Protein AF-A0A7X2TZV2-F1 (afdb_monomer_lite)

Sequence (138 aa):
MSALGPPPLPVPPISVVIRCVGAGVAGAVAYLATLFRFLTYSQRNRLSAESYVAFAVAVLVIGFLAALGAGKVRYRIAGCVPLGVFVVHAGVIAVDLQKDPTDHNLFPFEFVILGICASPAYIGAAAAGLADRLRRRT

Radius of gyration: 18.8 Å; chains: 1; bounding box: 69×23×48 Å

Structure (mmCIF, N/CA/C/O backbone):
data_AF-A0A7X2TZV2-F1
#
_entry.id   AF-A0A7X2TZV2-F1
#
loop_
_atom_site.group_PDB
_atom_site.id
_atom_site.type_symbol
_atom_site.label_atom_id
_atom_site.label_alt_id
_atom_site.label_comp_id
_atom_site.label_asym_id
_atom_site.label_entity_id
_atom_site.label_seq_id
_atom_site.pdbx_PDB_ins_code
_atom_site.Cartn_x
_atom_site.Cartn_y
_atom_site.Cartn_z
_atom_site.occupancy
_atom_site.B_iso_or_equiv
_atom_site.auth_seq_id
_atom_site.auth_comp_id
_atom_site.auth_asym_id
_atom_site.auth_atom_id
_atom_site.pdbx_PDB_model_num
ATOM 1 N N . MET A 1 1 ? -50.185 -9.171 -5.601 1.00 55.97 1 MET A N 1
ATOM 2 C CA . MET A 1 1 ? -48.813 -9.524 -6.028 1.00 55.97 1 MET A CA 1
ATOM 3 C C . MET A 1 1 ? -47.946 -8.282 -5.886 1.00 55.97 1 MET A C 1
ATOM 5 O O . MET A 1 1 ? -47.893 -7.469 -6.796 1.00 55.97 1 MET A O 1
ATOM 9 N N . SER A 1 2 ? -47.385 -8.057 -4.697 1.00 62.81 2 SER A N 1
ATOM 10 C CA . SER A 1 2 ? -46.568 -6.876 -4.400 1.00 62.81 2 SER A CA 1
ATOM 11 C C . SER A 1 2 ? -45.097 -7.182 -4.660 1.00 62.81 2 SER A C 1
ATOM 13 O O . SER A 1 2 ? -44.514 -8.045 -4.003 1.00 62.81 2 SER A O 1
ATOM 15 N N . ALA A 1 3 ? -44.517 -6.455 -5.611 1.00 67.81 3 ALA A N 1
ATOM 16 C CA . ALA A 1 3 ? -43.089 -6.406 -5.871 1.00 67.81 3 ALA A CA 1
ATOM 17 C C . ALA A 1 3 ? -42.376 -5.715 -4.696 1.00 67.81 3 ALA A C 1
ATOM 19 O O . ALA A 1 3 ? -42.258 -4.493 -4.655 1.00 67.81 3 ALA A O 1
ATOM 20 N N . LEU A 1 4 ? -41.935 -6.493 -3.709 1.00 74.19 4 LEU A N 1
ATOM 21 C CA . LEU A 1 4 ? -40.967 -6.026 -2.721 1.00 74.19 4 LEU A CA 1
ATOM 22 C C . LEU A 1 4 ? -39.585 -6.136 -3.364 1.00 74.19 4 LEU A C 1
ATOM 24 O O . LEU A 1 4 ? -39.032 -7.227 -3.487 1.00 74.19 4 LEU A O 1
ATOM 28 N N . GLY A 1 5 ? -39.070 -5.004 -3.846 1.00 82.12 5 GLY A N 1
ATOM 29 C CA . GLY A 1 5 ? -37.690 -4.905 -4.314 1.00 82.12 5 GLY A CA 1
ATOM 30 C C . GLY A 1 5 ? -36.697 -5.278 -3.205 1.00 82.12 5 GLY A C 1
ATOM 31 O O . GLY A 1 5 ? -37.048 -5.229 -2.021 1.00 82.12 5 GLY A O 1
ATOM 32 N N . PRO A 1 6 ? -35.462 -5.668 -3.568 1.00 82.94 6 PRO A N 1
ATOM 33 C CA . PRO A 1 6 ? -34.446 -6.010 -2.585 1.00 82.94 6 PRO A CA 1
ATOM 34 C C . PRO A 1 6 ? -34.221 -4.835 -1.620 1.00 82.94 6 PRO A C 1
ATOM 36 O O . PRO A 1 6 ? -34.273 -3.675 -2.043 1.00 82.94 6 PRO A O 1
ATOM 39 N N . PRO A 1 7 ? -33.979 -5.113 -0.327 1.00 82.56 7 PRO A N 1
ATOM 40 C CA . PRO A 1 7 ? -33.736 -4.065 0.648 1.00 82.56 7 PRO A CA 1
ATOM 41 C C . PRO A 1 7 ? -32.509 -3.234 0.239 1.00 82.56 7 PRO A C 1
ATOM 43 O O . PRO A 1 7 ? -31.546 -3.785 -0.305 1.00 82.56 7 PRO A O 1
ATOM 46 N N . PRO A 1 8 ? -32.519 -1.915 0.496 1.00 81.12 8 PRO A N 1
ATOM 47 C CA . PRO A 1 8 ? -31.387 -1.057 0.185 1.00 81.12 8 PRO A CA 1
ATOM 48 C C . PRO A 1 8 ? -30.136 -1.530 0.930 1.00 81.12 8 PRO A C 1
ATOM 50 O O . PRO A 1 8 ? -30.199 -1.936 2.094 1.00 81.12 8 PRO A O 1
ATOM 53 N N . LEU A 1 9 ? -28.987 -1.471 0.253 1.00 75.94 9 LEU A N 1
ATOM 54 C CA . LEU A 1 9 ? -27.711 -1.833 0.860 1.00 75.94 9 LEU A CA 1
ATOM 55 C C . LEU A 1 9 ? -27.395 -0.891 2.035 1.00 75.94 9 LEU A C 1
ATOM 57 O O . LEU A 1 9 ? -27.607 0.321 1.926 1.00 75.94 9 LEU A O 1
ATOM 61 N N . PRO A 1 10 ? -26.866 -1.415 3.153 1.00 75.94 10 PRO A N 1
ATOM 62 C CA . PRO A 1 10 ? -26.504 -0.592 4.295 1.00 75.94 10 PRO A CA 1
ATOM 63 C C . PRO A 1 10 ? -25.384 0.383 3.917 1.00 75.94 10 PRO A C 1
ATOM 65 O O . PRO A 1 10 ? -24.293 -0.024 3.513 1.00 75.94 10 PRO A O 1
ATOM 68 N N . VAL A 1 11 ? -25.648 1.681 4.078 1.00 74.25 11 VAL A N 1
ATOM 69 C CA . VAL A 1 11 ? -24.647 2.733 3.869 1.00 74.25 11 VAL A CA 1
ATOM 70 C C . VAL A 1 11 ? -23.643 2.686 5.030 1.00 74.25 11 VAL A C 1
ATOM 72 O O . VAL A 1 11 ? -24.059 2.704 6.194 1.00 74.25 11 VAL A O 1
ATOM 75 N N . PRO A 1 12 ? -22.326 2.606 4.769 1.00 66.81 12 PRO A N 1
ATOM 76 C CA . PRO A 1 12 ? -21.337 2.576 5.836 1.00 66.81 12 PRO A CA 1
ATOM 77 C C . PRO A 1 12 ? -21.346 3.900 6.624 1.00 66.81 12 PRO A C 1
ATOM 79 O O . PRO A 1 12 ? -21.512 4.970 6.036 1.00 66.81 12 PRO A O 1
ATOM 82 N N . PRO A 1 13 ? -21.125 3.870 7.951 1.00 74.56 13 PRO A N 1
ATOM 83 C CA . PRO A 1 13 ? -21.060 5.091 8.743 1.00 74.56 13 PRO A CA 1
ATOM 84 C C . PRO A 1 13 ? -19.920 6.005 8.263 1.00 74.56 13 PRO A C 1
ATOM 86 O O . PRO A 1 13 ? -18.826 5.524 7.964 1.00 74.56 13 PRO A O 1
ATOM 89 N N . ILE A 1 14 ? -20.129 7.328 8.271 1.00 70.44 14 ILE A N 1
ATOM 90 C CA . ILE A 1 14 ? -19.132 8.343 7.853 1.00 70.44 14 ILE A CA 1
ATOM 91 C C . ILE A 1 14 ? -17.769 8.145 8.538 1.00 70.44 14 ILE A C 1
ATOM 93 O O . ILE A 1 14 ? -16.718 8.314 7.923 1.00 70.44 14 ILE A O 1
ATOM 97 N N . SER A 1 15 ? -17.764 7.718 9.802 1.00 59.72 15 SER A N 1
ATOM 98 C CA . SER A 1 15 ? -16.536 7.433 10.553 1.00 59.72 15 SER A CA 1
ATOM 99 C C . SER A 1 15 ? -15.711 6.282 9.966 1.00 59.72 15 SER A C 1
ATOM 101 O O . SER A 1 15 ? -14.489 6.281 10.106 1.00 59.72 15 SER A O 1
ATOM 103 N N . VAL A 1 16 ? -16.349 5.318 9.299 1.00 63.88 16 VAL A N 1
ATOM 104 C CA . VAL A 1 16 ? -15.680 4.223 8.586 1.00 63.88 16 VAL A CA 1
ATOM 105 C C . VAL A 1 16 ? -15.096 4.732 7.276 1.00 63.88 16 VAL A C 1
ATOM 107 O O . VAL A 1 16 ? -13.939 4.438 6.990 1.00 63.88 16 V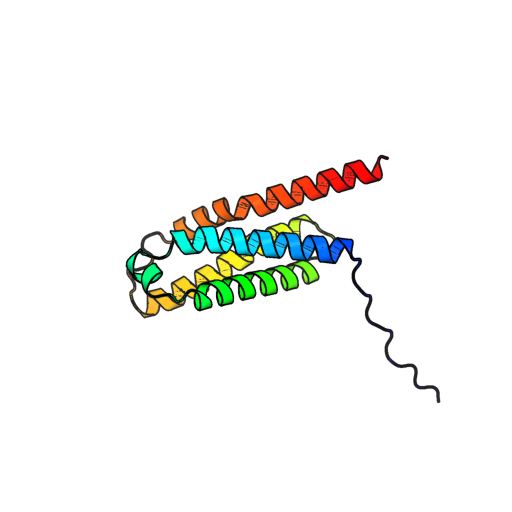AL A O 1
ATOM 110 N N . VAL A 1 17 ? -15.840 5.559 6.536 1.00 62.78 17 VAL A N 1
ATOM 111 C CA . VAL A 1 17 ? -15.357 6.179 5.291 1.00 62.78 17 VAL A CA 1
ATOM 112 C C . VAL A 1 17 ? -14.100 7.008 5.557 1.00 62.78 17 VAL A C 1
ATOM 114 O O . VAL A 1 17 ? -13.081 6.784 4.913 1.00 62.78 17 VAL A O 1
ATOM 117 N N . ILE A 1 18 ? -14.115 7.877 6.573 1.00 65.44 18 ILE A N 1
ATOM 118 C CA . ILE A 1 18 ? -12.955 8.706 6.945 1.00 65.44 18 ILE A CA 1
ATOM 119 C C . ILE A 1 18 ? -11.737 7.844 7.315 1.00 65.44 18 ILE A C 1
ATOM 121 O O . ILE A 1 18 ? -10.614 8.166 6.934 1.00 65.44 18 ILE A O 1
ATOM 125 N N . ARG A 1 19 ? -11.935 6.720 8.018 1.00 63.28 19 ARG A N 1
ATOM 126 C CA . ARG A 1 19 ? -10.842 5.792 8.369 1.00 63.28 19 ARG A CA 1
ATOM 127 C C . ARG A 1 19 ? -10.265 5.085 7.152 1.00 63.28 19 ARG A C 1
ATOM 129 O O . ARG A 1 19 ? -9.051 4.935 7.073 1.00 63.28 19 ARG A O 1
ATOM 136 N N . CYS A 1 20 ? -11.120 4.665 6.223 1.00 58.91 20 CYS A N 1
ATOM 137 C CA . CYS A 1 20 ? -10.689 3.996 4.998 1.00 58.91 20 CYS A CA 1
ATOM 138 C C . CYS A 1 20 ? -9.945 4.970 4.079 1.00 58.91 20 CYS A C 1
ATOM 140 O O . CYS A 1 20 ? -8.890 4.624 3.560 1.00 58.91 20 CYS A O 1
ATOM 142 N N . VAL A 1 21 ? -10.440 6.205 3.948 1.00 59.19 21 VAL A N 1
ATOM 143 C CA . VAL A 1 21 ? -9.763 7.273 3.199 1.00 59.19 21 VAL A CA 1
ATOM 144 C C . VAL A 1 21 ? -8.421 7.611 3.844 1.00 59.19 21 VAL A C 1
ATOM 146 O O . VAL A 1 21 ? -7.411 7.637 3.153 1.00 59.19 21 VAL A O 1
ATOM 149 N N . GLY A 1 22 ? -8.371 7.791 5.168 1.00 60.97 22 GLY A N 1
ATOM 150 C CA . GLY A 1 22 ? -7.122 8.075 5.880 1.00 60.97 22 GLY A CA 1
ATOM 151 C C . GLY A 1 22 ? -6.078 6.964 5.732 1.00 60.97 22 GLY A C 1
ATOM 152 O O . GLY A 1 22 ? -4.912 7.250 5.473 1.00 60.97 22 GLY A O 1
ATOM 153 N N . ALA A 1 23 ? -6.491 5.697 5.833 1.00 61.19 23 ALA A N 1
ATOM 154 C CA . ALA A 1 23 ? -5.606 4.554 5.613 1.00 61.19 23 ALA A CA 1
ATOM 155 C C . ALA A 1 23 ? -5.144 4.447 4.150 1.00 61.19 23 ALA A C 1
ATOM 157 O O . ALA A 1 23 ? -3.972 4.172 3.903 1.00 61.19 23 ALA A O 1
ATOM 158 N N . GLY A 1 24 ? -6.036 4.712 3.190 1.00 57.44 24 GLY A N 1
ATOM 159 C CA . GLY A 1 24 ? -5.714 4.740 1.764 1.00 57.44 24 GLY A CA 1
ATOM 160 C C . GLY A 1 24 ? -4.713 5.841 1.413 1.00 57.44 24 GLY A C 1
ATOM 161 O O . GLY A 1 24 ? -3.725 5.570 0.738 1.00 57.44 24 GLY A O 1
ATOM 162 N N . VAL A 1 25 ? -4.908 7.057 1.934 1.00 61.00 25 VAL A N 1
ATOM 163 C CA . VAL A 1 25 ? -3.975 8.183 1.761 1.00 61.00 25 VAL A CA 1
ATOM 164 C C . VAL A 1 25 ? -2.624 7.871 2.403 1.00 61.00 25 VAL A C 1
ATOM 166 O O . VAL A 1 25 ? -1.594 8.052 1.762 1.00 61.00 25 VAL A O 1
ATOM 169 N N . ALA A 1 26 ? -2.603 7.347 3.632 1.00 62.09 26 ALA A N 1
ATOM 170 C CA . ALA A 1 26 ? -1.357 6.966 4.2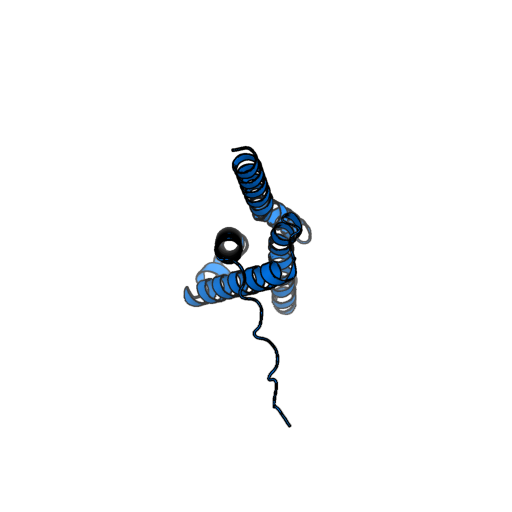96 1.00 62.09 26 ALA A CA 1
ATOM 171 C C . ALA A 1 26 ? -0.609 5.853 3.539 1.00 62.09 26 ALA A C 1
ATOM 173 O O . ALA A 1 26 ? 0.609 5.930 3.392 1.00 62.09 26 ALA A O 1
ATOM 174 N N . GLY A 1 27 ? -1.327 4.853 3.015 1.00 64.25 27 GLY A N 1
ATOM 175 C CA . GLY A 1 27 ? -0.761 3.793 2.180 1.00 64.25 27 GLY A CA 1
ATOM 176 C C . GLY A 1 27 ? -0.209 4.319 0.854 1.00 64.25 27 GLY A C 1
ATOM 177 O O . GLY A 1 27 ? 0.898 3.953 0.474 1.00 64.25 27 GLY A O 1
ATOM 178 N N . ALA A 1 28 ? -0.927 5.229 0.191 1.00 61.00 28 ALA A N 1
ATOM 179 C CA . ALA A 1 28 ? -0.474 5.872 -1.042 1.00 61.00 28 ALA A CA 1
ATOM 180 C C . ALA A 1 28 ? 0.773 6.740 -0.816 1.00 61.00 28 ALA A C 1
ATOM 182 O O . ALA A 1 28 ? 1.715 6.671 -1.599 1.00 61.00 28 ALA A O 1
ATOM 183 N N . VAL A 1 29 ? 0.824 7.508 0.278 1.00 65.75 29 VAL A N 1
ATOM 184 C CA . VAL A 1 29 ? 2.003 8.309 0.650 1.00 65.75 29 VAL A CA 1
ATOM 185 C C . VAL A 1 29 ? 3.192 7.414 0.989 1.00 65.75 29 VAL A C 1
ATOM 187 O O . VAL A 1 29 ? 4.292 7.660 0.499 1.00 65.75 29 VAL A O 1
ATOM 190 N N . ALA A 1 30 ? 2.985 6.360 1.784 1.00 61.56 30 ALA A N 1
ATOM 191 C CA . ALA A 1 30 ? 4.039 5.407 2.122 1.00 61.56 30 ALA A CA 1
ATOM 192 C C . ALA A 1 30 ? 4.586 4.719 0.867 1.00 61.56 30 ALA A C 1
ATOM 194 O O . ALA A 1 30 ? 5.797 4.606 0.712 1.00 61.56 30 ALA A O 1
ATOM 195 N N . TYR A 1 31 ? 3.700 4.325 -0.048 1.00 64.75 31 TYR A N 1
ATOM 196 C CA . TYR A 1 31 ? 4.069 3.705 -1.311 1.00 64.75 31 TYR A CA 1
ATOM 197 C C . TYR A 1 31 ? 4.797 4.668 -2.249 1.00 64.75 31 TYR A C 1
ATOM 199 O O . TYR A 1 31 ? 5.816 4.300 -2.815 1.00 64.75 31 TYR A O 1
ATOM 207 N N . LEU A 1 32 ? 4.343 5.916 -2.388 1.00 64.56 32 LEU A N 1
ATOM 208 C CA . LEU A 1 32 ? 5.071 6.922 -3.163 1.00 64.56 32 LEU A CA 1
ATOM 209 C C . LEU A 1 32 ? 6.464 7.158 -2.574 1.00 64.56 32 LEU A C 1
ATOM 211 O O . LEU A 1 32 ? 7.438 7.169 -3.317 1.00 64.56 32 LEU A O 1
ATOM 215 N N . ALA A 1 33 ? 6.578 7.275 -1.250 1.00 62.16 33 ALA A N 1
ATOM 216 C CA . ALA A 1 33 ? 7.855 7.478 -0.573 1.00 62.16 33 ALA A CA 1
ATOM 217 C C . ALA A 1 33 ? 8.817 6.284 -0.723 1.00 62.16 33 ALA A C 1
ATOM 219 O O . ALA A 1 33 ? 10.030 6.491 -0.810 1.00 62.16 33 ALA A O 1
ATOM 220 N N . THR A 1 34 ? 8.309 5.047 -0.762 1.00 60.81 34 THR A N 1
ATOM 221 C CA . THR A 1 34 ? 9.135 3.848 -0.969 1.00 60.81 34 THR A CA 1
ATOM 222 C C . THR A 1 34 ? 9.452 3.612 -2.436 1.00 60.81 34 THR A C 1
ATOM 224 O O . THR A 1 34 ? 10.611 3.388 -2.771 1.00 60.81 34 THR A O 1
ATOM 227 N N . LEU A 1 35 ? 8.476 3.717 -3.333 1.00 61.44 35 LEU A N 1
ATOM 228 C CA . LEU A 1 35 ? 8.661 3.453 -4.758 1.00 61.44 35 LEU A CA 1
ATOM 229 C C . LEU A 1 35 ? 9.627 4.452 -5.401 1.00 61.44 35 LEU A C 1
ATOM 231 O O . LEU A 1 35 ? 10.496 4.055 -6.176 1.00 61.44 35 LEU A O 1
ATOM 235 N N . PHE A 1 36 ? 9.587 5.723 -4.978 1.00 59.75 36 PHE A N 1
ATOM 236 C CA . PHE A 1 36 ? 10.601 6.709 -5.362 1.00 59.75 36 PHE A CA 1
ATOM 237 C C . PHE A 1 36 ? 12.004 6.340 -4.887 1.00 59.75 36 PHE A C 1
ATOM 239 O O . PHE A 1 36 ? 12.967 6.907 -5.376 1.00 59.75 36 PHE A O 1
ATOM 246 N N . ARG A 1 37 ? 12.155 5.453 -3.904 1.00 58.59 37 ARG A N 1
ATOM 247 C CA . ARG A 1 37 ? 13.451 5.087 -3.328 1.00 58.59 37 ARG A CA 1
ATOM 248 C C . ARG A 1 37 ? 14.016 3.803 -3.934 1.00 58.59 37 ARG A C 1
ATOM 250 O O . ARG A 1 37 ? 15.236 3.704 -4.026 1.00 58.59 37 ARG A O 1
ATOM 257 N N . PHE A 1 38 ? 13.151 2.892 -4.384 1.00 58.31 38 PHE A N 1
ATOM 258 C CA . PHE A 1 38 ? 13.534 1.594 -4.954 1.00 58.31 38 PHE A CA 1
ATOM 259 C C . PHE A 1 38 ? 13.726 1.585 -6.470 1.00 58.31 38 PHE A C 1
ATOM 261 O O . PHE A 1 38 ? 14.450 0.739 -6.974 1.00 58.31 38 PHE A O 1
ATOM 268 N N . LEU A 1 39 ? 13.158 2.541 -7.204 1.00 60.84 39 LEU A N 1
ATOM 269 C CA . LEU A 1 39 ? 13.523 2.722 -8.608 1.00 60.84 39 LEU A CA 1
ATOM 270 C C . LEU A 1 39 ? 14.969 3.210 -8.719 1.00 60.84 39 LEU A C 1
ATOM 272 O O . LEU A 1 39 ? 15.353 4.178 -8.045 1.00 60.84 39 LEU A O 1
ATOM 276 N N . THR A 1 40 ? 15.754 2.613 -9.614 1.00 62.94 40 THR A N 1
ATOM 277 C CA . THR A 1 40 ? 17.074 3.156 -9.961 1.00 62.94 40 THR A CA 1
ATOM 278 C C . THR A 1 40 ? 16.927 4.581 -10.507 1.00 62.94 40 THR A C 1
ATOM 280 O O . THR A 1 40 ? 15.877 4.975 -11.024 1.00 62.94 40 THR A O 1
ATOM 283 N N . TYR A 1 41 ? 17.972 5.401 -10.374 1.00 55.31 41 TYR A N 1
ATOM 284 C CA . TYR A 1 41 ? 17.930 6.803 -10.808 1.00 55.31 41 TYR A CA 1
ATOM 285 C C . TYR A 1 41 ? 17.531 6.946 -12.292 1.00 55.31 41 TYR A C 1
ATOM 287 O O . TYR A 1 41 ? 16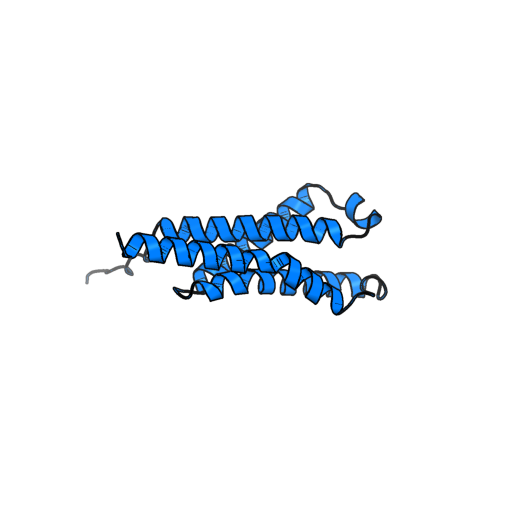.764 7.837 -12.655 1.00 55.31 41 TYR A O 1
ATOM 295 N N . SER A 1 42 ? 17.989 6.021 -13.142 1.00 65.56 42 SER A N 1
ATOM 296 C CA . SER A 1 42 ? 17.655 5.977 -14.569 1.00 65.56 42 SER A CA 1
ATOM 297 C C . SER A 1 42 ? 16.185 5.627 -14.826 1.00 65.56 42 SER A C 1
ATOM 299 O O . SER A 1 42 ? 15.570 6.228 -15.705 1.00 65.56 42 SER A O 1
ATOM 301 N N . GLN A 1 43 ? 15.597 4.708 -14.056 1.00 68.56 43 GLN A N 1
ATOM 302 C CA . GLN A 1 43 ? 14.177 4.353 -14.162 1.00 68.56 43 GLN A CA 1
ATOM 303 C C . GLN A 1 43 ? 13.271 5.479 -13.642 1.00 68.56 43 GLN A C 1
ATOM 305 O O . GLN A 1 43 ? 12.248 5.778 -14.259 1.00 68.56 43 GLN A O 1
ATOM 310 N N . ARG A 1 44 ? 13.678 6.173 -12.569 1.00 67.81 44 ARG A N 1
ATOM 311 C CA . ARG A 1 44 ? 12.951 7.330 -12.015 1.00 67.81 44 ARG A CA 1
ATOM 312 C C . ARG A 1 44 ? 12.740 8.445 -13.034 1.00 67.81 44 ARG A C 1
ATOM 314 O O . ARG A 1 44 ? 11.640 8.982 -13.109 1.00 67.81 44 ARG A O 1
ATOM 321 N N . ASN A 1 45 ? 13.766 8.743 -13.831 1.00 68.94 45 ASN A N 1
ATOM 322 C CA . ASN A 1 45 ? 13.717 9.779 -14.867 1.00 68.94 45 ASN A CA 1
ATOM 323 C C . ASN A 1 45 ? 12.941 9.362 -16.129 1.00 68.94 45 ASN A C 1
ATOM 325 O O . ASN A 1 45 ? 12.660 10.211 -16.970 1.00 68.94 45 ASN A O 1
ATOM 329 N N . ARG A 1 46 ? 12.605 8.075 -16.284 1.00 76.88 46 ARG A N 1
ATOM 330 C CA . ARG A 1 46 ? 11.816 7.567 -17.421 1.00 76.88 46 ARG A CA 1
ATOM 331 C C . ARG A 1 46 ? 10.317 7.516 -17.141 1.00 76.88 46 ARG A C 1
ATOM 333 O O . ARG A 1 46 ? 9.535 7.443 -18.083 1.00 76.88 46 ARG A O 1
ATOM 340 N N . LEU A 1 47 ? 9.912 7.535 -15.873 1.00 71.62 47 LEU A N 1
ATOM 341 C CA . LEU A 1 47 ? 8.504 7.514 -15.495 1.00 71.62 47 LEU A CA 1
ATOM 342 C C . LEU A 1 47 ? 7.927 8.928 -15.525 1.00 71.62 47 LEU A C 1
ATOM 344 O O . LEU A 1 47 ? 8.431 9.836 -14.863 1.00 71.62 47 LEU A O 1
ATOM 348 N N . SER A 1 48 ? 6.840 9.103 -16.275 1.00 76.69 48 SER A N 1
ATOM 349 C CA . SER A 1 48 ? 6.078 10.349 -16.264 1.00 76.69 48 SER A CA 1
ATOM 350 C C . SER A 1 48 ? 5.438 10.576 -14.891 1.00 76.69 48 SER A C 1
ATOM 352 O O . SER A 1 48 ? 5.106 9.624 -14.178 1.00 76.69 48 SER A O 1
ATOM 354 N N . ALA A 1 49 ? 5.197 11.840 -14.529 1.00 71.81 49 ALA A N 1
ATOM 355 C CA . ALA A 1 49 ? 4.453 12.194 -13.315 1.00 71.81 49 ALA A CA 1
ATOM 356 C C . ALA A 1 49 ? 3.086 11.476 -13.243 1.00 71.81 49 ALA A C 1
ATOM 358 O O . ALA A 1 49 ? 2.659 11.037 -12.177 1.00 71.81 49 ALA A O 1
ATOM 359 N N . GLU A 1 50 ? 2.443 11.284 -14.396 1.00 73.38 50 GLU A N 1
ATOM 360 C CA . GLU A 1 50 ? 1.172 10.570 -14.555 1.00 73.38 50 GLU A CA 1
ATOM 361 C C . GLU A 1 50 ? 1.256 9.109 -14.099 1.00 73.38 50 GLU A C 1
ATOM 363 O O . GLU A 1 50 ? 0.322 8.606 -13.478 1.00 73.38 50 GLU A O 1
ATOM 368 N N . SER A 1 51 ? 2.393 8.445 -14.333 1.00 70.50 51 SER A N 1
ATOM 369 C CA . SER A 1 51 ? 2.613 7.061 -13.899 1.00 70.50 51 SER A CA 1
ATOM 370 C C . SER A 1 51 ? 2.582 6.961 -12.372 1.00 70.50 51 SER A C 1
ATOM 372 O O . SER A 1 51 ? 1.918 6.084 -11.820 1.00 70.50 51 SER A O 1
ATOM 374 N N . TYR A 1 52 ? 3.219 7.904 -11.670 1.00 67.44 52 TYR A N 1
ATOM 375 C CA . TYR A 1 52 ? 3.194 7.956 -10.203 1.00 67.44 52 TYR A CA 1
ATOM 376 C C . TYR A 1 52 ? 1.786 8.203 -9.656 1.00 67.44 52 TYR A C 1
ATOM 378 O O . TYR A 1 52 ? 1.387 7.572 -8.677 1.00 67.44 52 TYR A O 1
ATOM 386 N N . VAL A 1 53 ? 1.016 9.087 -10.299 1.00 68.06 53 VAL A N 1
ATOM 387 C CA . VAL A 1 53 ? -0.379 9.355 -9.918 1.00 68.06 53 VAL A CA 1
ATOM 388 C C . VAL A 1 53 ? -1.245 8.114 -10.132 1.00 68.06 53 VAL A C 1
ATOM 390 O O . VAL A 1 53 ? -1.983 7.734 -9.225 1.00 68.06 53 VAL A O 1
ATOM 393 N N . ALA A 1 54 ? -1.123 7.442 -11.280 1.00 68.88 54 ALA A N 1
ATOM 394 C CA . ALA A 1 54 ? -1.869 6.221 -11.577 1.00 68.88 54 ALA A CA 1
ATOM 395 C C . ALA A 1 54 ? -1.591 5.119 -10.542 1.00 68.88 54 ALA A C 1
ATOM 397 O O . ALA A 1 54 ? -2.521 4.497 -10.024 1.00 68.88 54 ALA A O 1
ATOM 398 N N . PHE A 1 55 ? -0.324 4.937 -10.168 1.00 67.56 55 PHE A N 1
ATOM 399 C CA . PHE A 1 55 ? 0.077 4.001 -9.122 1.00 67.56 55 PHE A CA 1
ATOM 400 C C . PHE A 1 55 ? -0.471 4.377 -7.739 1.00 67.56 55 PHE A C 1
ATOM 402 O O . PHE A 1 55 ? -1.004 3.519 -7.033 1.00 67.56 55 PHE A O 1
ATOM 409 N N . ALA A 1 56 ? -0.394 5.653 -7.353 1.00 66.44 56 ALA A N 1
ATOM 410 C CA . ALA A 1 56 ? -0.944 6.129 -6.085 1.00 66.44 56 ALA A CA 1
ATOM 411 C C . ALA A 1 56 ? -2.463 5.913 -6.003 1.00 66.44 56 ALA A C 1
ATOM 413 O O . ALA A 1 56 ? -2.968 5.454 -4.976 1.00 66.44 56 ALA A O 1
ATOM 414 N N . VAL A 1 57 ? -3.185 6.185 -7.096 1.00 67.38 57 VAL A N 1
ATOM 415 C CA . VAL A 1 57 ? -4.627 5.928 -7.206 1.00 67.38 57 VAL A CA 1
ATOM 416 C C . VAL A 1 57 ? -4.920 4.434 -7.090 1.00 67.38 57 VAL A C 1
ATOM 418 O O . VAL A 1 57 ? -5.802 4.057 -6.321 1.00 67.38 57 VAL A O 1
ATOM 421 N N . ALA A 1 58 ? -4.168 3.573 -7.780 1.00 67.12 58 ALA A N 1
ATOM 422 C CA . ALA A 1 58 ? -4.352 2.125 -7.702 1.00 67.12 58 ALA A CA 1
ATOM 423 C C . ALA A 1 58 ? -4.166 1.599 -6.268 1.00 67.12 58 ALA A C 1
ATOM 425 O O . ALA A 1 58 ? -5.019 0.869 -5.764 1.00 67.12 58 ALA A O 1
ATOM 426 N N . VAL A 1 59 ? -3.106 2.024 -5.572 1.00 67.12 59 VAL A N 1
ATOM 427 C CA . VAL A 1 59 ? -2.858 1.645 -4.171 1.00 67.12 59 VAL A CA 1
ATOM 428 C C . VAL A 1 59 ? -3.960 2.161 -3.246 1.00 67.12 59 VAL A C 1
ATOM 430 O O . VAL A 1 59 ? -4.401 1.430 -2.358 1.00 67.12 59 VAL A O 1
ATOM 433 N N . LEU A 1 60 ? -4.453 3.383 -3.466 1.00 65.81 60 LEU A N 1
ATOM 434 C CA . LEU A 1 60 ? -5.546 3.952 -2.681 1.00 65.81 60 LEU A CA 1
ATOM 435 C C . LEU A 1 60 ? -6.856 3.179 -2.885 1.00 65.81 60 LEU A C 1
ATOM 437 O O . LEU A 1 60 ? -7.528 2.866 -1.904 1.00 65.81 60 LEU A O 1
ATOM 441 N N . VAL A 1 61 ? -7.196 2.825 -4.128 1.00 67.75 61 VAL A N 1
ATOM 442 C CA . VAL A 1 61 ? -8.390 2.029 -4.455 1.00 67.75 61 VAL A CA 1
ATOM 443 C C . VAL A 1 61 ? -8.284 0.628 -3.859 1.00 67.75 61 VAL A C 1
ATOM 445 O O . VAL A 1 61 ? -9.204 0.192 -3.172 1.00 67.75 61 VAL A O 1
ATOM 448 N N . ILE A 1 62 ? -7.157 -0.062 -4.051 1.00 66.56 62 ILE A N 1
ATOM 449 C CA . ILE A 1 62 ? -6.938 -1.407 -3.498 1.00 66.56 62 ILE A CA 1
ATOM 450 C C . ILE A 1 62 ? -6.991 -1.368 -1.967 1.00 66.56 62 ILE A C 1
ATOM 452 O O . ILE A 1 62 ? -7.680 -2.184 -1.355 1.00 66.56 62 ILE A O 1
ATOM 456 N N . GLY A 1 63 ? -6.322 -0.396 -1.341 1.00 64.94 63 GLY A N 1
ATOM 457 C CA . GLY A 1 63 ? -6.337 -0.208 0.109 1.00 64.94 63 GLY A CA 1
ATOM 458 C C . GLY A 1 63 ? -7.737 0.091 0.648 1.00 64.94 63 GLY A C 1
ATOM 459 O O . GLY A 1 63 ? -8.138 -0.476 1.664 1.00 64.94 63 GLY A O 1
ATOM 460 N N . PHE A 1 64 ? -8.511 0.920 -0.054 1.00 65.00 64 PHE A N 1
ATOM 461 C CA . PHE A 1 64 ? -9.899 1.224 0.288 1.00 65.00 64 PHE A CA 1
ATOM 462 C C . PHE A 1 64 ? -10.797 -0.015 0.185 1.00 65.00 64 PHE A C 1
ATOM 464 O O . PHE A 1 64 ? -11.512 -0.333 1.134 1.00 65.00 64 PHE A O 1
ATOM 471 N N . LEU A 1 65 ? -10.725 -0.758 -0.923 1.00 66.75 65 LEU A N 1
ATOM 472 C CA . LEU A 1 65 ? -11.505 -1.982 -1.128 1.00 66.75 65 LEU A CA 1
ATOM 473 C C . LEU A 1 65 ? -11.145 -3.066 -0.102 1.00 66.75 65 LEU A C 1
ATOM 475 O O . LEU A 1 65 ? -12.032 -3.697 0.475 1.00 66.75 65 LEU A O 1
ATOM 479 N N . ALA A 1 66 ? -9.856 -3.242 0.190 1.00 62.09 66 ALA A N 1
ATOM 480 C CA . ALA A 1 66 ? -9.398 -4.166 1.221 1.00 62.09 66 ALA A CA 1
ATOM 481 C C . ALA A 1 66 ? -9.892 -3.748 2.619 1.00 62.09 66 ALA A C 1
ATOM 483 O O . ALA A 1 66 ? -10.297 -4.597 3.417 1.00 62.09 66 ALA A O 1
ATOM 484 N N . ALA A 1 67 ? -9.937 -2.442 2.901 1.00 62.22 67 ALA A N 1
ATOM 485 C CA . ALA A 1 67 ? -10.472 -1.918 4.152 1.00 62.22 67 ALA A CA 1
ATOM 486 C C . ALA A 1 67 ? -11.985 -2.162 4.301 1.00 62.22 67 ALA A C 1
ATOM 488 O O . ALA A 1 67 ? -12.436 -2.476 5.404 1.00 62.22 67 ALA A O 1
ATOM 489 N N . LEU A 1 68 ? -12.756 -2.090 3.206 1.00 62.38 68 LEU A N 1
ATOM 490 C CA . LEU A 1 68 ? -14.182 -2.438 3.203 1.00 62.38 68 LEU A CA 1
ATOM 491 C C . LEU A 1 68 ? -14.415 -3.920 3.545 1.00 62.38 68 LEU A C 1
ATOM 493 O O . LEU A 1 68 ? -15.336 -4.238 4.298 1.00 62.38 68 LEU A O 1
ATOM 497 N N . GLY A 1 69 ? -13.566 -4.823 3.041 1.00 63.81 69 GLY A N 1
ATOM 498 C CA . GLY A 1 69 ? -13.676 -6.269 3.282 1.00 63.81 69 GLY A CA 1
ATOM 499 C C . GLY A 1 69 ? -13.182 -6.743 4.657 1.00 63.81 69 GLY A C 1
ATOM 500 O O . GLY A 1 69 ? -13.590 -7.800 5.137 1.00 63.81 69 GLY A O 1
ATOM 501 N N . ALA A 1 70 ? -12.324 -5.974 5.332 1.00 60.22 70 ALA A N 1
ATOM 502 C CA . ALA A 1 70 ? -11.652 -6.402 6.565 1.00 60.22 70 ALA A CA 1
ATOM 503 C C . ALA A 1 70 ? -12.550 -6.436 7.828 1.00 60.22 70 ALA A C 1
ATOM 505 O O . ALA A 1 70 ? -12.155 -6.993 8.862 1.00 60.22 70 ALA A O 1
ATOM 506 N N . GLY A 1 71 ? -13.772 -5.895 7.762 1.00 58.97 71 GLY A N 1
ATOM 507 C CA . GLY A 1 71 ? -14.735 -5.895 8.868 1.00 58.97 71 GLY A CA 1
ATOM 508 C C . GLY A 1 71 ? -14.291 -5.073 10.093 1.00 58.97 71 GLY A C 1
ATOM 509 O O . GLY A 1 71 ? -13.370 -4.263 10.037 1.00 58.97 71 GLY A O 1
ATOM 510 N N . LYS A 1 72 ? -14.946 -5.272 11.250 1.00 59.88 72 LYS A N 1
ATOM 511 C CA . LYS A 1 72 ? -14.717 -4.477 12.487 1.00 59.88 72 LYS A CA 1
ATOM 512 C C . LYS A 1 72 ? -13.330 -4.659 13.128 1.00 59.88 72 LYS A C 1
ATOM 514 O O . LYS A 1 72 ? -13.011 -3.979 14.107 1.00 59.88 72 LYS A O 1
ATOM 519 N N . VAL A 1 73 ? -12.508 -5.578 12.627 1.00 63.25 73 VAL A N 1
ATOM 520 C CA . VAL A 1 73 ? -11.220 -5.913 13.240 1.00 63.25 73 VAL A CA 1
ATOM 521 C C . VAL A 1 73 ? -10.163 -4.926 12.746 1.00 63.25 73 VAL A C 1
ATOM 523 O O . VAL A 1 73 ? -9.534 -5.126 11.714 1.00 63.25 73 VAL A O 1
ATOM 526 N N . ARG A 1 74 ? -9.970 -3.841 13.505 1.00 62.59 74 ARG A N 1
ATOM 527 C CA . ARG A 1 74 ? -9.110 -2.685 13.168 1.00 62.59 74 ARG A CA 1
ATOM 528 C C . ARG A 1 74 ? -7.700 -3.048 12.680 1.00 62.59 74 ARG A C 1
ATOM 530 O O . ARG A 1 74 ? -7.165 -2.370 11.813 1.00 62.59 74 ARG A O 1
ATOM 537 N N . TYR A 1 75 ? -7.116 -4.123 13.206 1.00 65.88 75 TYR A N 1
ATOM 538 C CA . TYR A 1 75 ? -5.776 -4.579 12.825 1.00 65.88 75 TYR A CA 1
ATOM 539 C C . TYR A 1 75 ? -5.726 -5.281 11.463 1.00 65.88 75 TYR A C 1
ATOM 541 O O . TYR A 1 75 ? -4.675 -5.293 10.831 1.00 65.88 75 TYR A O 1
ATOM 549 N N . ARG A 1 76 ? -6.852 -5.817 10.971 1.00 68.88 76 ARG A N 1
ATOM 550 C CA . ARG A 1 76 ? -6.912 -6.438 9.639 1.00 68.88 76 ARG A CA 1
ATOM 551 C C . ARG A 1 76 ? -6.738 -5.391 8.542 1.00 68.88 76 ARG A C 1
ATOM 553 O O . ARG A 1 76 ? -5.983 -5.631 7.614 1.00 68.88 76 ARG A O 1
ATOM 560 N N . ILE A 1 77 ? -7.329 -4.205 8.715 1.00 67.94 77 ILE A N 1
ATOM 561 C CA . ILE A 1 77 ? -7.160 -3.072 7.788 1.00 67.94 77 ILE A CA 1
ATOM 562 C C . ILE A 1 77 ? -5.692 -2.630 7.730 1.00 67.94 77 ILE A C 1
ATOM 564 O O . ILE A 1 77 ? -5.154 -2.416 6.648 1.00 67.94 77 ILE A O 1
ATOM 568 N N . ALA A 1 78 ? -5.024 -2.549 8.885 1.00 69.06 78 ALA A N 1
ATOM 569 C CA . ALA A 1 78 ? -3.603 -2.208 8.946 1.00 69.06 78 ALA A CA 1
ATOM 570 C C . ALA A 1 78 ? -2.721 -3.250 8.242 1.00 69.06 78 ALA A C 1
ATOM 572 O O . ALA A 1 78 ? -1.743 -2.871 7.612 1.00 69.06 78 ALA A O 1
ATOM 573 N N . GLY A 1 79 ? -3.091 -4.535 8.3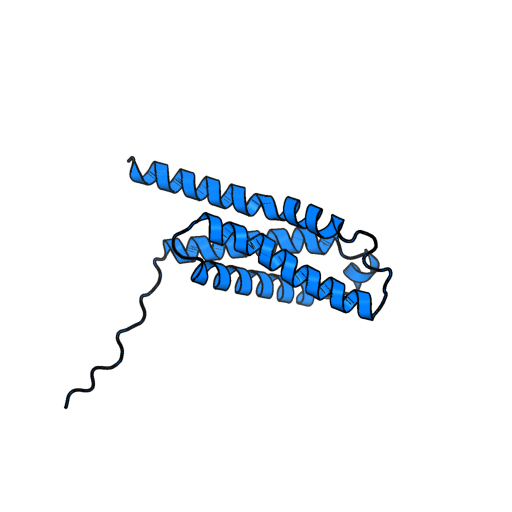07 1.00 71.62 79 GLY A N 1
ATOM 574 C CA . GLY A 1 79 ? -2.404 -5.622 7.604 1.00 71.62 79 GLY A CA 1
ATOM 575 C C . GLY A 1 79 ? -2.643 -5.659 6.093 1.00 71.62 79 GLY A C 1
ATOM 576 O O . GLY A 1 79 ? -1.775 -6.111 5.350 1.00 71.62 79 GLY A O 1
ATOM 577 N N . CYS A 1 80 ? -3.769 -5.129 5.610 1.00 70.44 80 CYS A N 1
ATOM 578 C CA . CYS A 1 80 ? -4.045 -5.034 4.175 1.00 70.44 80 CYS A CA 1
ATOM 579 C C . CYS A 1 80 ? -3.076 -4.094 3.443 1.00 70.44 80 CYS A C 1
ATOM 581 O O . CYS A 1 80 ? -2.783 -4.323 2.274 1.00 70.44 80 CYS A O 1
ATOM 583 N N . VAL A 1 81 ? -2.558 -3.066 4.122 1.00 71.12 81 VAL A N 1
ATOM 584 C CA . VAL A 1 81 ? -1.614 -2.098 3.540 1.00 71.12 81 VAL A CA 1
ATOM 585 C C . VAL A 1 81 ? -0.273 -2.747 3.156 1.00 71.12 81 VAL A C 1
ATOM 587 O O . VAL A 1 81 ? 0.056 -2.722 1.971 1.00 71.12 81 VAL A O 1
ATOM 590 N N . PRO A 1 82 ? 0.499 -3.372 4.071 1.00 74.69 82 PRO A N 1
ATOM 591 C CA . PRO A 1 82 ? 1.744 -4.046 3.709 1.00 74.69 82 PRO A CA 1
ATOM 592 C C . PRO A 1 82 ? 1.504 -5.217 2.755 1.00 74.69 82 PRO A C 1
ATOM 594 O O . PRO A 1 82 ? 2.310 -5.421 1.856 1.00 74.69 82 PRO A O 1
ATOM 597 N N . LEU A 1 83 ? 0.385 -5.940 2.887 1.00 75.69 83 LEU A N 1
ATOM 598 C CA . LEU A 1 83 ? 0.036 -7.007 1.948 1.00 75.69 83 LEU A CA 1
ATOM 599 C C . LEU A 1 83 ? -0.147 -6.462 0.524 1.00 75.69 83 LEU A C 1
ATOM 601 O O . LEU A 1 83 ? 0.406 -7.020 -0.417 1.00 75.69 83 LEU A O 1
ATOM 605 N N . GLY A 1 84 ? -0.875 -5.353 0.363 1.00 72.38 84 GLY A N 1
ATOM 606 C CA . GLY A 1 84 ? -1.054 -4.697 -0.931 1.00 72.38 84 GLY A CA 1
ATOM 607 C C . GLY A 1 84 ? 0.270 -4.210 -1.518 1.00 72.38 84 GLY A C 1
ATOM 608 O O . GLY A 1 84 ? 0.550 -4.463 -2.687 1.00 72.38 84 GLY A O 1
ATOM 609 N N . VAL A 1 85 ? 1.120 -3.589 -0.693 1.00 74.25 85 VAL A N 1
ATOM 610 C CA . VAL A 1 85 ? 2.471 -3.173 -1.101 1.00 74.25 85 VAL A CA 1
ATOM 611 C C . VAL A 1 85 ? 3.295 -4.376 -1.564 1.00 74.25 85 VAL A C 1
ATOM 613 O O . VAL A 1 85 ? 3.921 -4.302 -2.616 1.00 74.25 85 VAL A O 1
ATOM 616 N N . PHE A 1 86 ? 3.261 -5.492 -0.833 1.00 80.44 86 PHE A N 1
ATOM 617 C CA . PHE A 1 86 ? 4.006 -6.705 -1.180 1.00 80.44 86 PHE A CA 1
ATOM 618 C C . PHE A 1 86 ? 3.512 -7.325 -2.485 1.00 80.44 86 PHE A C 1
ATOM 620 O O . PHE A 1 86 ? 4.329 -7.670 -3.329 1.00 80.44 86 PHE A O 1
ATOM 627 N N . VAL A 1 87 ? 2.194 -7.436 -2.676 1.00 78.19 87 VAL A N 1
ATOM 628 C CA . VAL A 1 87 ? 1.608 -8.002 -3.902 1.00 78.19 87 VAL A CA 1
ATOM 629 C C . VAL A 1 87 ? 1.974 -7.158 -5.120 1.00 78.19 87 VAL A C 1
ATOM 631 O O . VAL A 1 87 ? 2.427 -7.697 -6.127 1.00 78.19 87 VAL A O 1
ATOM 634 N N . VAL A 1 88 ? 1.822 -5.835 -5.027 1.00 76.56 88 VAL A N 1
ATOM 635 C CA . VAL A 1 88 ? 2.171 -4.938 -6.134 1.00 76.56 88 VAL A CA 1
ATOM 636 C C . VAL A 1 88 ? 3.673 -4.987 -6.413 1.00 76.56 88 VAL A C 1
ATOM 638 O O . VAL A 1 88 ? 4.069 -5.080 -7.570 1.00 76.56 88 VAL A O 1
ATOM 641 N N . HIS A 1 89 ? 4.512 -4.977 -5.375 1.00 79.69 89 HIS A N 1
ATOM 642 C CA . HIS A 1 89 ? 5.961 -5.036 -5.550 1.00 79.69 89 HIS A CA 1
ATOM 643 C C . HIS A 1 89 ? 6.426 -6.372 -6.142 1.00 79.69 89 HIS A C 1
ATOM 645 O O . HIS A 1 89 ? 7.255 -6.374 -7.042 1.00 79.69 89 HIS A O 1
ATOM 651 N N . ALA A 1 90 ? 5.833 -7.496 -5.731 1.00 82.69 90 ALA A N 1
ATOM 652 C CA . ALA A 1 90 ? 6.087 -8.797 -6.346 1.00 82.69 90 ALA A CA 1
ATOM 653 C C . ALA A 1 90 ? 5.726 -8.810 -7.842 1.00 82.69 90 ALA A C 1
ATOM 655 O O . ALA A 1 90 ? 6.453 -9.395 -8.642 1.00 82.69 90 ALA A O 1
ATOM 656 N N . GLY A 1 91 ? 4.638 -8.136 -8.232 1.00 79.56 91 GLY A N 1
ATOM 657 C CA . GLY A 1 91 ? 4.272 -7.960 -9.638 1.00 79.56 91 GLY A CA 1
ATOM 658 C C . GLY A 1 91 ? 5.302 -7.148 -10.429 1.00 79.56 91 GLY A C 1
ATOM 659 O O . GLY A 1 91 ? 5.643 -7.531 -11.544 1.00 79.56 91 GLY A O 1
ATOM 660 N N . VAL A 1 92 ? 5.832 -6.067 -9.844 1.00 80.31 92 VAL A N 1
ATOM 661 C CA . VAL A 1 92 ? 6.915 -5.271 -10.452 1.00 80.31 92 VAL A CA 1
ATOM 662 C C . VAL A 1 92 ? 8.167 -6.125 -10.635 1.00 80.31 92 VAL A C 1
ATOM 664 O O . VAL A 1 92 ? 8.660 -6.221 -11.754 1.00 80.31 92 VAL A O 1
ATOM 667 N N . ILE A 1 93 ? 8.593 -6.836 -9.587 1.00 80.81 93 ILE A N 1
ATOM 668 C CA . ILE A 1 93 ? 9.743 -7.749 -9.641 1.00 80.81 93 ILE A CA 1
ATOM 669 C C . ILE A 1 93 ? 9.572 -8.784 -10.753 1.00 80.81 93 ILE A C 1
ATOM 671 O O . ILE A 1 93 ? 10.490 -9.018 -11.531 1.00 80.81 93 ILE A O 1
ATOM 675 N N . ALA A 1 94 ? 8.390 -9.393 -10.871 1.00 83.25 94 ALA A N 1
ATOM 676 C CA . ALA A 1 94 ? 8.130 -10.387 -11.908 1.00 83.25 94 ALA A CA 1
ATOM 677 C C . ALA A 1 94 ? 8.246 -9.810 -13.331 1.00 83.25 94 ALA A C 1
ATOM 679 O O . ALA A 1 94 ? 8.720 -10.502 -14.228 1.00 83.25 94 ALA A O 1
ATOM 680 N N . VAL A 1 95 ? 7.820 -8.561 -13.543 1.00 81.38 95 VAL A N 1
ATOM 681 C CA . VAL A 1 95 ? 7.928 -7.872 -14.840 1.00 81.38 95 VAL A CA 1
ATOM 682 C C . VAL A 1 95 ? 9.367 -7.458 -15.136 1.00 81.38 95 VAL A C 1
ATOM 684 O O . VAL A 1 95 ? 9.803 -7.567 -16.282 1.00 81.38 95 VAL A O 1
ATOM 687 N N . ASP A 1 96 ? 10.105 -6.992 -14.134 1.00 80.12 96 ASP A N 1
ATOM 688 C CA . ASP A 1 96 ? 11.479 -6.530 -14.317 1.00 80.12 96 ASP A CA 1
ATOM 689 C C . ASP A 1 96 ? 12.442 -7.713 -14.492 1.00 80.12 96 ASP A C 1
ATOM 691 O O . ASP A 1 96 ? 13.240 -7.693 -15.423 1.00 80.12 96 ASP A O 1
ATOM 695 N N . LEU A 1 97 ? 12.249 -8.829 -13.776 1.00 84.25 97 LEU A N 1
ATOM 696 C CA . LEU A 1 97 ? 13.003 -10.075 -13.995 1.00 84.25 97 LEU A CA 1
ATOM 697 C C . LEU A 1 97 ? 12.829 -10.666 -15.405 1.00 84.25 97 LEU A C 1
ATOM 699 O O . LEU A 1 97 ? 13.718 -11.367 -15.886 1.00 84.25 97 LEU A O 1
ATOM 703 N N . GLN A 1 98 ? 11.699 -10.408 -16.077 1.00 88.00 98 GLN A N 1
ATOM 704 C CA . GLN A 1 98 ? 11.507 -10.809 -17.479 1.00 88.00 98 GLN A CA 1
ATOM 705 C C . GLN A 1 98 ? 12.342 -9.966 -18.453 1.00 88.00 98 GLN A C 1
ATOM 707 O O . GLN A 1 98 ? 12.610 -10.420 -19.564 1.00 88.00 98 GLN A O 1
ATOM 712 N N . LYS A 1 99 ? 12.725 -8.744 -18.064 1.00 85.44 99 LYS A N 1
ATOM 713 C CA . LYS A 1 99 ? 13.521 -7.821 -18.884 1.00 85.44 99 LYS A CA 1
ATOM 714 C C . LYS A 1 99 ? 15.009 -7.931 -18.565 1.00 85.44 99 LYS A C 1
ATOM 716 O O . LYS A 1 99 ? 15.810 -8.015 -19.490 1.00 85.44 99 LYS A O 1
ATOM 721 N N . ASP A 1 100 ? 15.355 -7.939 -17.282 1.00 86.25 100 ASP A N 1
ATOM 722 C CA . ASP A 1 100 ? 16.715 -8.082 -16.774 1.00 86.25 100 ASP A CA 1
ATOM 723 C C . ASP A 1 100 ? 16.706 -8.887 -15.455 1.00 86.25 100 ASP A C 1
ATOM 725 O O . ASP A 1 100 ? 16.224 -8.407 -14.425 1.00 86.25 100 ASP A O 1
ATOM 729 N N . PRO A 1 101 ? 17.261 -10.114 -15.438 1.00 85.69 101 PRO A N 1
ATOM 730 C CA . PRO A 1 101 ? 17.331 -10.940 -14.232 1.00 85.69 101 PRO A CA 1
ATOM 731 C C . PRO A 1 101 ? 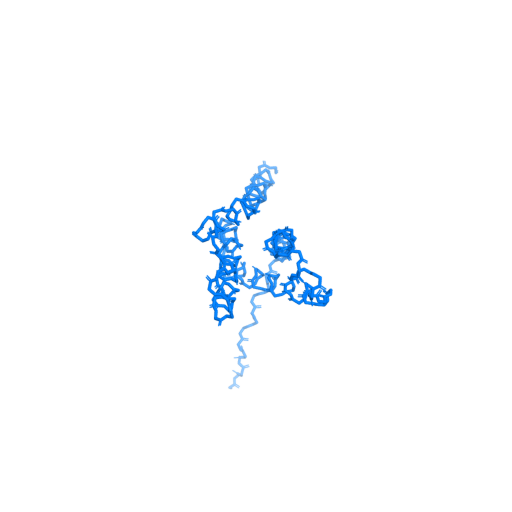18.169 -10.337 -13.094 1.00 85.69 101 PRO A C 1
ATOM 733 O O . PRO A 1 101 ? 18.141 -10.857 -11.979 1.00 85.69 101 PRO A O 1
ATOM 736 N N . THR A 1 102 ? 18.955 -9.290 -13.362 1.00 86.56 102 THR A N 1
ATOM 737 C CA . THR A 1 102 ? 19.874 -8.683 -12.390 1.00 86.56 102 THR A CA 1
ATOM 738 C C . THR A 1 102 ? 19.280 -7.490 -11.635 1.00 86.56 102 THR A C 1
ATOM 740 O O . THR A 1 102 ? 19.867 -7.067 -10.636 1.00 86.56 102 THR A O 1
ATOM 743 N N . ASP A 1 103 ? 18.095 -7.008 -12.032 1.00 78.69 103 ASP A N 1
ATOM 744 C CA . ASP A 1 103 ? 17.453 -5.800 -11.483 1.00 78.69 103 ASP A CA 1
ATOM 745 C C . ASP A 1 103 ? 17.065 -5.913 -9.991 1.00 78.69 103 ASP A C 1
ATOM 747 O O . ASP A 1 103 ? 16.993 -4.901 -9.296 1.00 78.69 103 ASP A O 1
ATOM 751 N N . HIS A 1 104 ? 16.874 -7.131 -9.469 1.00 84.25 104 HIS A N 1
ATOM 752 C CA . HIS A 1 104 ? 16.424 -7.394 -8.090 1.00 84.25 104 HIS A CA 1
ATOM 753 C C . HIS A 1 104 ? 17.434 -8.198 -7.269 1.00 84.25 104 HIS A C 1
ATOM 755 O O . HIS A 1 104 ? 17.121 -9.203 -6.625 1.00 84.25 104 HIS A O 1
ATOM 761 N N . ASN A 1 105 ? 18.682 -7.739 -7.268 1.00 88.00 105 ASN A N 1
ATOM 762 C CA . ASN A 1 105 ? 19.778 -8.344 -6.508 1.00 88.00 105 ASN A CA 1
ATOM 763 C C . ASN A 1 105 ? 19.609 -8.265 -4.976 1.00 88.00 105 ASN A C 1
ATOM 765 O O . ASN A 1 105 ? 20.317 -8.960 -4.247 1.00 88.00 105 ASN A O 1
ATOM 769 N N . LEU A 1 106 ? 18.680 -7.442 -4.479 1.00 83.81 106 LEU A N 1
ATOM 770 C CA . LEU A 1 106 ? 18.355 -7.328 -3.057 1.00 83.81 106 LEU A CA 1
ATOM 771 C C . LEU A 1 106 ? 17.217 -8.259 -2.619 1.00 83.81 106 LEU A C 1
ATOM 773 O O . LEU A 1 106 ? 16.864 -8.258 -1.438 1.00 83.81 106 LEU A O 1
ATOM 777 N N . PHE A 1 107 ? 16.636 -9.066 -3.510 1.00 85.44 107 PHE A N 1
ATOM 778 C CA . PHE A 1 107 ? 15.647 -10.065 -3.112 1.00 85.44 107 PHE A CA 1
ATOM 779 C C . PHE A 1 107 ? 16.271 -11.087 -2.133 1.00 85.44 107 PHE A C 1
ATOM 781 O O . PHE A 1 107 ? 17.360 -11.596 -2.403 1.00 85.44 107 PHE A O 1
ATOM 788 N N . PRO A 1 108 ? 15.630 -11.425 -0.990 1.00 89.75 108 PRO A N 1
ATOM 789 C CA . PRO A 1 108 ? 14.292 -11.030 -0.529 1.00 89.75 108 PRO A CA 1
ATOM 790 C C . PRO A 1 108 ? 14.270 -9.815 0.425 1.00 89.75 108 PRO A C 1
ATOM 792 O O . PRO A 1 108 ? 13.209 -9.450 0.935 1.00 89.75 108 PRO A O 1
ATOM 795 N N . PHE A 1 109 ? 15.417 -9.194 0.711 1.00 89.88 109 PHE A N 1
ATOM 796 C CA . PHE A 1 109 ? 15.548 -8.089 1.670 1.00 89.88 109 PHE A CA 1
ATOM 797 C C . PHE A 1 109 ? 14.719 -6.853 1.298 1.00 89.88 109 PHE A C 1
ATOM 799 O O . PHE A 1 109 ? 14.282 -6.127 2.192 1.00 89.88 109 PHE A O 1
ATOM 806 N N . GLU A 1 110 ? 14.423 -6.646 0.014 1.00 83.44 110 GLU A N 1
ATOM 807 C CA . GLU A 1 110 ? 13.497 -5.607 -0.465 1.00 83.44 110 GLU A CA 1
ATOM 808 C C . GLU A 1 110 ? 12.143 -5.663 0.261 1.00 83.44 110 GLU A C 1
ATOM 810 O O . GLU A 1 110 ? 11.640 -4.640 0.732 1.00 83.44 110 GLU A O 1
ATOM 815 N N . PHE A 1 111 ? 11.597 -6.866 0.470 1.00 85.88 111 PHE A N 1
ATOM 816 C CA . PHE A 1 111 ? 10.334 -7.059 1.187 1.00 85.88 111 PHE A CA 1
ATOM 817 C C . PHE A 1 111 ? 10.443 -6.713 2.670 1.00 85.88 111 PHE A C 1
ATOM 819 O O . PHE A 1 111 ? 9.502 -6.170 3.249 1.00 85.88 111 PHE A O 1
ATOM 826 N N . VAL A 1 112 ? 11.592 -6.980 3.293 1.00 87.62 112 VAL A N 1
ATOM 827 C CA . VAL A 1 112 ? 11.830 -6.610 4.694 1.00 87.62 112 VAL A CA 1
ATOM 828 C C . VAL A 1 112 ? 11.820 -5.091 4.836 1.00 87.62 112 VAL A C 1
ATOM 830 O O . VAL A 1 112 ? 11.130 -4.559 5.707 1.00 87.62 112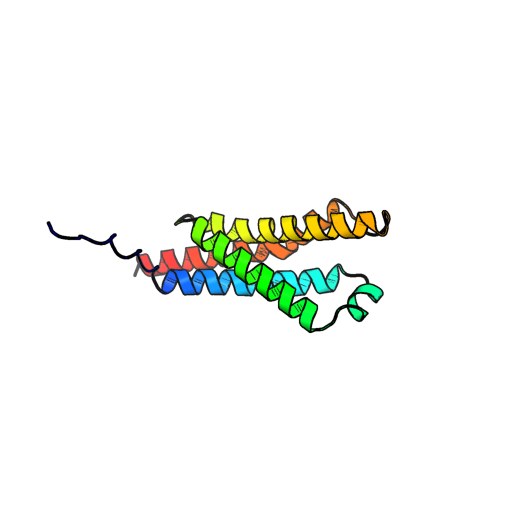 VAL A O 1
ATOM 833 N N . ILE A 1 113 ? 12.521 -4.382 3.948 1.00 83.56 113 ILE A N 1
ATOM 834 C CA . ILE A 1 113 ? 12.570 -2.918 3.975 1.00 83.56 113 ILE A CA 1
ATOM 835 C C . ILE A 1 113 ? 11.178 -2.338 3.703 1.00 83.56 113 ILE A C 1
ATOM 837 O O . ILE A 1 113 ? 10.732 -1.458 4.437 1.00 83.56 113 ILE A O 1
ATOM 841 N N . LEU A 1 114 ? 10.445 -2.870 2.720 1.00 80.31 114 LEU A N 1
ATOM 842 C CA . LEU A 1 114 ? 9.060 -2.470 2.465 1.00 80.31 114 LEU A CA 1
ATOM 843 C C . LEU A 1 114 ? 8.150 -2.716 3.669 1.00 80.31 114 LEU A C 1
ATOM 845 O O . LEU A 1 114 ? 7.316 -1.868 3.980 1.00 80.31 114 LEU A O 1
ATOM 849 N N . GLY A 1 115 ? 8.325 -3.833 4.377 1.00 81.19 115 GLY A N 1
ATOM 850 C CA . GLY A 1 115 ? 7.585 -4.141 5.598 1.00 81.19 115 GLY A CA 1
ATOM 851 C C . GLY A 1 115 ? 7.854 -3.122 6.705 1.00 81.19 115 GLY A C 1
ATOM 852 O O . GLY A 1 115 ? 6.915 -2.621 7.326 1.00 81.19 115 GLY A O 1
ATOM 853 N N . ILE A 1 116 ? 9.122 -2.747 6.903 1.00 81.06 116 ILE A N 1
ATOM 854 C CA . ILE A 1 116 ? 9.519 -1.691 7.845 1.00 81.06 116 ILE A CA 1
ATOM 855 C C . ILE A 1 116 ? 8.901 -0.352 7.431 1.00 81.06 116 ILE A C 1
ATOM 857 O O . ILE A 1 116 ? 8.306 0.331 8.265 1.00 81.06 116 ILE A O 1
ATOM 861 N N . CYS A 1 117 ? 8.961 0.010 6.150 1.00 75.38 117 CYS A N 1
ATOM 862 C CA . CYS A 1 117 ? 8.385 1.256 5.646 1.00 75.38 117 CYS A CA 1
ATOM 863 C C . CYS A 1 117 ? 6.850 1.292 5.713 1.00 75.38 117 CYS A C 1
ATOM 865 O O . CYS A 1 117 ? 6.280 2.366 5.886 1.00 75.38 117 CYS A O 1
ATOM 867 N N . ALA A 1 118 ? 6.177 0.144 5.611 1.00 75.06 118 ALA A N 1
ATOM 868 C CA . ALA A 1 118 ? 4.727 0.029 5.763 1.00 75.06 118 ALA A CA 1
ATOM 869 C C . ALA A 1 118 ? 4.283 -0.065 7.236 1.00 75.06 118 ALA A C 1
ATOM 871 O O . ALA A 1 118 ? 3.109 0.158 7.545 1.00 75.06 118 ALA A O 1
ATOM 872 N N . SER A 1 119 ? 5.205 -0.351 8.163 1.00 76.06 119 SER A N 1
ATOM 873 C CA . SER A 1 119 ? 4.912 -0.510 9.592 1.00 76.06 119 SER A CA 1
ATOM 874 C C . SER A 1 119 ? 4.219 0.688 10.277 1.00 76.06 119 SER A C 1
ATOM 876 O O . SER A 1 119 ? 3.391 0.443 11.164 1.00 76.06 119 SER A O 1
ATOM 878 N N . PRO A 1 120 ? 4.411 1.964 9.861 1.00 75.00 120 PRO A N 1
ATOM 879 C CA . PRO A 1 120 ? 3.672 3.094 10.427 1.00 75.00 120 PRO A CA 1
ATOM 880 C C . PRO A 1 120 ? 2.147 2.988 10.275 1.00 75.00 120 PRO A C 1
ATOM 882 O O . PRO A 1 120 ? 1.416 3.563 11.083 1.00 75.00 120 PRO A O 1
ATOM 885 N N . ALA A 1 121 ? 1.640 2.206 9.312 1.00 71.44 121 ALA A N 1
ATOM 886 C CA . ALA A 1 121 ? 0.206 1.931 9.196 1.00 71.44 121 ALA A CA 1
ATOM 887 C C . ALA A 1 121 ? -0.361 1.260 10.465 1.00 71.44 121 ALA A C 1
ATOM 889 O O . ALA A 1 121 ? -1.471 1.580 10.900 1.00 71.44 121 ALA A O 1
ATOM 890 N N . TYR A 1 122 ? 0.417 0.386 11.115 1.00 71.94 122 TYR A N 1
ATOM 891 C CA . TYR A 1 122 ? 0.025 -0.245 12.378 1.00 71.94 122 TYR A CA 1
ATOM 892 C C . TYR A 1 122 ? 0.041 0.738 13.549 1.00 71.94 122 TYR A C 1
ATOM 894 O O . TYR A 1 122 ? -0.830 0.659 14.417 1.00 71.94 122 TYR A O 1
ATOM 902 N N . ILE A 1 123 ? 0.973 1.697 13.551 1.00 71.94 123 ILE A N 1
ATOM 903 C CA . ILE A 1 123 ? 1.017 2.776 14.548 1.00 71.94 123 ILE A CA 1
ATOM 904 C C . ILE A 1 123 ? -0.242 3.643 14.427 1.00 71.94 123 ILE A C 1
ATOM 906 O O . ILE A 1 123 ? -0.916 3.892 15.427 1.00 71.94 123 ILE A O 1
ATOM 910 N N . GLY A 1 124 ? -0.621 4.030 13.205 1.00 66.88 124 GLY A N 1
ATOM 911 C CA . GLY A 1 124 ? -1.858 4.774 12.949 1.00 66.88 124 GLY A CA 1
ATOM 912 C C . GLY A 1 124 ? -3.109 4.016 13.407 1.00 66.88 124 GLY A C 1
ATOM 913 O O . GLY A 1 124 ? -3.973 4.578 14.084 1.00 66.88 124 GLY A O 1
ATOM 914 N N . ALA A 1 125 ? -3.186 2.713 13.120 1.00 70.31 125 ALA A N 1
ATOM 915 C CA . ALA A 1 125 ? -4.284 1.868 13.584 1.00 70.31 125 ALA A CA 1
ATOM 916 C C . ALA A 1 125 ? -4.337 1.747 15.118 1.00 70.31 125 ALA A C 1
ATOM 918 O O . ALA A 1 125 ? -5.425 1.782 15.703 1.00 70.31 125 ALA A O 1
ATOM 919 N N . ALA A 1 126 ? -3.181 1.648 15.782 1.00 71.88 126 ALA A N 1
ATOM 920 C CA . ALA A 1 126 ? -3.085 1.625 17.238 1.00 71.88 126 ALA A CA 1
ATOM 921 C C . ALA A 1 126 ? -3.535 2.957 17.863 1.00 71.88 126 ALA A C 1
ATOM 923 O O . ALA A 1 126 ? -4.347 2.945 18.791 1.00 71.88 126 ALA A O 1
ATOM 924 N N . ALA A 1 127 ? -3.091 4.094 17.318 1.00 69.25 127 ALA A N 1
ATOM 925 C CA . ALA A 1 127 ? -3.486 5.428 17.772 1.00 69.25 127 ALA A CA 1
ATOM 926 C C . ALA A 1 127 ? -4.998 5.665 17.613 1.00 69.25 127 ALA A C 1
ATOM 928 O O . ALA A 1 127 ? -5.667 6.093 18.556 1.00 69.25 127 ALA A O 1
ATOM 929 N N . ALA A 1 128 ? -5.569 5.295 16.462 1.00 69.19 128 ALA A N 1
ATOM 930 C CA . ALA A 1 128 ? -7.014 5.340 16.244 1.00 69.19 128 ALA A CA 1
ATOM 931 C C . ALA A 1 128 ? -7.771 4.428 17.228 1.00 69.19 128 ALA A C 1
ATOM 933 O O . ALA A 1 128 ? -8.828 4.789 17.749 1.00 69.19 128 ALA A O 1
ATOM 934 N N . GLY A 1 129 ? -7.212 3.251 17.524 1.00 72.62 129 GLY A N 1
ATOM 935 C CA . GLY A 1 129 ? -7.743 2.335 18.528 1.00 72.62 129 GLY A CA 1
ATOM 936 C C . GLY A 1 129 ? -7.749 2.924 19.940 1.00 72.62 129 GLY A C 1
ATOM 937 O O . GLY A 1 129 ? -8.732 2.743 20.661 1.00 72.62 129 GLY A O 1
ATOM 938 N N . LEU A 1 130 ? -6.688 3.639 20.323 1.00 76.25 130 LEU A N 1
ATOM 939 C CA . LEU A 1 130 ? -6.580 4.332 21.606 1.00 76.25 130 LEU A CA 1
ATOM 940 C C . LEU A 1 130 ? -7.580 5.490 21.706 1.00 76.25 130 LEU A C 1
ATOM 942 O O . LEU A 1 130 ? -8.320 5.563 22.686 1.00 76.25 130 LEU A O 1
ATOM 946 N N . ALA A 1 131 ? -7.673 6.333 20.675 1.00 72.31 131 ALA A N 1
ATOM 947 C CA . ALA A 1 131 ? -8.627 7.442 20.622 1.00 72.31 131 ALA A CA 1
ATOM 948 C C . ALA A 1 131 ? -10.081 6.961 20.779 1.00 72.31 131 ALA A C 1
ATOM 950 O O . ALA A 1 131 ? -10.860 7.535 21.541 1.00 72.31 131 ALA A O 1
ATOM 951 N N . ASP A 1 132 ? -10.431 5.848 20.128 1.00 78.00 132 ASP A N 1
ATOM 952 C CA . ASP A 1 132 ? -11.747 5.223 20.270 1.00 78.00 132 ASP A CA 1
ATOM 953 C C . ASP A 1 132 ? -12.018 4.688 21.681 1.00 78.00 132 ASP A C 1
ATOM 955 O O . ASP A 1 132 ? -13.169 4.677 22.116 1.00 78.00 132 ASP A O 1
ATOM 959 N N . ARG A 1 133 ? -10.992 4.201 22.391 1.00 81.81 133 ARG A N 1
ATOM 960 C CA . ARG A 1 133 ? -11.137 3.743 23.783 1.00 81.81 133 ARG A CA 1
ATOM 961 C C . ARG A 1 133 ? -11.361 4.920 24.724 1.00 81.81 133 ARG A C 1
ATOM 963 O O . ARG A 1 133 ? -12.192 4.804 25.618 1.00 81.81 133 ARG A O 1
ATOM 970 N N . LEU A 1 134 ? -10.658 6.031 24.506 1.00 86.56 134 LEU A N 1
ATOM 971 C CA . LEU A 1 134 ? -10.809 7.245 25.308 1.00 86.56 134 LEU A CA 1
ATOM 972 C C . LEU A 1 134 ? -12.215 7.841 25.153 1.00 86.56 134 LEU A C 1
ATOM 974 O O . LEU A 1 134 ? -12.874 8.079 26.157 1.00 86.56 134 LEU A O 1
ATOM 978 N N . ARG A 1 135 ? -12.728 7.949 23.918 1.00 80.56 135 ARG A N 1
ATOM 979 C CA . ARG A 1 135 ? -14.089 8.454 23.639 1.00 80.56 135 ARG A CA 1
ATOM 980 C C . ARG A 1 135 ? -15.227 7.625 24.237 1.00 80.56 135 ARG A C 1
ATOM 982 O O . ARG A 1 135 ? -16.327 8.134 24.352 1.00 80.56 135 ARG A O 1
ATOM 989 N N . ARG A 1 136 ? -15.007 6.342 24.541 1.00 82.50 136 ARG A N 1
ATOM 990 C CA . ARG A 1 136 ? -16.026 5.475 25.168 1.00 82.50 136 ARG A CA 1
ATOM 991 C C . ARG A 1 136 ? -16.048 5.573 26.694 1.00 82.50 136 ARG A C 1
ATOM 993 O O . ARG A 1 136 ? -16.932 4.989 27.306 1.00 82.50 136 ARG A O 1
ATOM 1000 N N . ARG A 1 137 ? -15.029 6.193 27.297 1.00 78.69 137 ARG A N 1
ATOM 1001 C CA . ARG A 1 137 ? -14.899 6.345 28.754 1.00 78.69 137 ARG A CA 1
ATOM 1002 C C . ARG A 1 137 ? -15.440 7.681 29.268 1.00 78.69 137 ARG A C 1
ATOM 1004 O O . ARG A 1 137 ? -15.680 7.787 30.463 1.00 78.69 137 ARG A O 1
ATOM 1011 N N . THR A 1 138 ? -15.571 8.662 28.383 1.00 67.94 138 THR A N 1
ATOM 1012 C CA . THR A 1 138 ? -16.250 9.950 28.589 1.00 67.94 138 THR A CA 1
ATOM 1013 C C . THR A 1 138 ? -17.699 9.848 28.160 1.00 67.94 138 THR A C 1
ATOM 1015 O O . THR A 1 138 ? -18.559 10.380 28.885 1.00 67.94 138 THR A O 1
#

Secondary structure (DSSP, 8-state):
----PPPPPPPPPHHHHHHHHHHHHHHHHHHHHHHHHHS-HHHHTTS-HHHHHHHHHHHHHHHHHHHHHTTT-HHHHHHHHHHHHHHHHHHHHHHHHTT-TTTTTTTTHHHHHHHHHHTHHHHHHHHHHHHHHHHTT-

pLDDT: mean 71.7, std 8.78, range [55.31, 89.88]

Foldseek 3Di:
DDPPDDDDDDDDDPVLVVVLQVLLQLLLVLLLVLVCVLDDPVRNVVDDPVNSVVVSVVSSVQLSVQSVVQPPPLVSSLVSSLVSSVVVVVVVLVVVCVVPVCSPVVPPVSSVVSCVSSCVSVVVSVVVVVVVVVVVVD